Protein AF-A0A2K2BGC9-F1 (afdb_monomer_lite)

Radius of gyration: 28.24 Å; chains: 1; bounding box: 34×29×107 Å

Sequence (123 aa):
MPSFCFGSLGLVLLSLILAFCSLCVSPAATAASASTVFLQQQLIAFTGTERLISDAATNQVATNPINIIFDAKMLIGRRLPLQNDIQHWPFKVIESPRDKPLTVINYKGEEKQFTAEELNIFN

InterPro domains:
  IPR000308 14-3-3 protein [PIRSF000868] (3-240)
  IPR000308 14-3-3 protein [PR00305] (37-66)
  IPR000308 14-3-3 protein [PR00305] (86-110)
  IPR000308 14-3-3 protein [PR00305] (117-139)
  IPR000308 14-3-3 protein [PR00305] (152-178)
  IPR000308 14-3-3 protein [PR00305] (179-205)
  IPR000308 14-3-3 protein [PR00305] (206-235)
  IPR000308 14-3-3 protein [PTHR18860] (5-236)
  IPR023409 14-3-3 protein, conserved site [PS00796] (43-53)
  IPR023409 14-3-3 protein, conserved site [PS00797] (215-234)
  IPR023410 14-3-3 domain [PF00244] (12-233)
  IPR023410 14-3-3 domain [SM00101] (5-246)
  IPR036815 14-3-3 domain superfamily [G3DSA:1.20.190.20] (1-246)
  IPR036815 14-3-3 domain superfamily [SSF48445] (4-235)

pLDDT: mean 73.3, std 18.0, range [36.53, 92.5]

Secondary structure (DSSP, 8-state):
--------SSSTTTTTTGGGSS---------------S----EEEE-SS-EEETHHHHHHHTT-GGGEEE-HHHHTT--S--HHHHHH-SSEEEE-TTS-EEEEEEETTEEEEEEHHHHHH--

Organism: Populus trichocarpa (NCBI:txid3694)

Foldseek 3Di:
DDDDDDDDPPPPVVVVVVVVPPPDDDDDDDCPDDDPDPDPWWKWAADLPDIDIRPRCVVCCVPPQARMDTPLVVQPPDFDDPVPVQVVHSWDWDADPVRGIWTWHQHNNDIDTDGSVRSVPDD

Structure (mmCIF, N/CA/C/O backbone):
data_AF-A0A2K2BGC9-F1
#
_entry.id   AF-A0A2K2BGC9-F1
#
loop_
_atom_site.group_PDB
_atom_site.id
_atom_site.type_symbol
_atom_site.label_atom_id
_atom_site.label_alt_id
_atom_site.label_comp_id
_atom_site.label_asym_id
_atom_site.label_entity_id
_atom_site.label_seq_id
_atom_site.pdbx_PDB_ins_code
_atom_site.Cartn_x
_atom_site.Cartn_y
_atom_site.Cartn_z
_atom_site.occupancy
_atom_site.B_iso_or_equiv
_atom_site.auth_seq_id
_atom_site.auth_comp_id
_atom_site.auth_asym_id
_atom_site.auth_atom_id
_atom_site.pdbx_PDB_model_num
ATOM 1 N N . MET A 1 1 ? 19.584 -13.027 86.949 1.00 36.53 1 MET A N 1
ATOM 2 C CA . MET A 1 1 ? 19.012 -12.035 86.007 1.00 36.53 1 M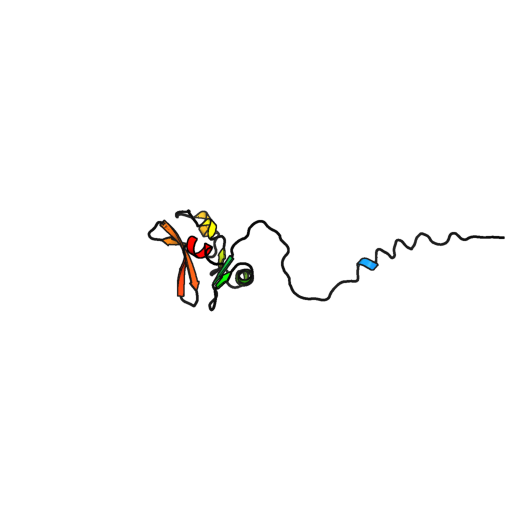ET A CA 1
ATOM 3 C C . MET A 1 1 ? 20.009 -11.843 84.872 1.00 36.53 1 MET A C 1
ATOM 5 O O . MET A 1 1 ? 21.183 -11.768 85.224 1.00 36.53 1 MET A O 1
ATOM 9 N N . PRO A 1 2 ? 19.626 -11.652 83.593 1.00 44.34 2 PRO A N 1
ATOM 10 C CA . PRO A 1 2 ? 18.507 -12.164 82.762 1.00 44.34 2 PRO A CA 1
ATOM 11 C C . PRO A 1 2 ? 19.042 -13.214 81.726 1.00 44.34 2 PRO A C 1
ATOM 13 O O . PRO A 1 2 ? 20.250 -13.341 81.589 1.00 44.34 2 PRO A O 1
ATOM 16 N N . SER A 1 3 ? 18.326 -14.121 81.044 1.00 44.69 3 SER A N 1
ATOM 17 C CA . SER A 1 3 ? 17.014 -14.171 80.364 1.00 44.69 3 SER A CA 1
ATOM 18 C C . SER A 1 3 ? 16.926 -13.344 79.076 1.00 44.69 3 SER A C 1
ATOM 20 O O . SER A 1 3 ? 16.469 -12.212 79.137 1.00 44.69 3 SER A O 1
ATOM 22 N N . PHE A 1 4 ? 17.267 -13.922 77.913 1.00 41.59 4 PHE A N 1
ATOM 23 C CA . PHE A 1 4 ? 16.789 -13.434 76.610 1.00 41.59 4 PHE A CA 1
ATOM 24 C C . PHE A 1 4 ? 16.455 -14.575 75.639 1.00 41.59 4 PHE A C 1
ATOM 26 O O . PHE A 1 4 ? 17.226 -15.509 75.433 1.00 41.59 4 PHE A O 1
ATOM 33 N N . CYS A 1 5 ? 15.244 -14.464 75.096 1.00 44.31 5 CYS A N 1
ATOM 34 C CA . CYS A 1 5 ? 14.551 -15.376 74.199 1.00 44.31 5 CYS A CA 1
ATOM 35 C C . CYS A 1 5 ? 15.105 -15.295 72.771 1.00 44.31 5 CYS A C 1
ATOM 37 O O . CYS A 1 5 ? 15.196 -14.201 72.221 1.00 44.31 5 CYS A O 1
ATOM 39 N N . PHE A 1 6 ? 15.351 -16.439 72.127 1.00 43.12 6 PHE A N 1
ATOM 40 C CA . PHE A 1 6 ? 15.459 -16.520 70.668 1.00 43.12 6 PHE A CA 1
ATOM 41 C C . PHE A 1 6 ? 14.112 -16.981 70.102 1.00 43.12 6 PHE A C 1
ATOM 43 O O . PHE A 1 6 ? 13.844 -18.170 69.946 1.00 43.12 6 PHE A O 1
ATOM 50 N N . GLY A 1 7 ? 13.230 -16.008 69.874 1.00 42.78 7 GLY A N 1
ATOM 51 C CA . GLY A 1 7 ? 11.978 -16.184 69.152 1.00 42.78 7 GLY A CA 1
ATOM 52 C C . GLY A 1 7 ? 12.169 -15.915 67.661 1.00 42.78 7 GLY A C 1
ATOM 53 O O . GLY A 1 7 ? 12.670 -14.866 67.274 1.00 42.78 7 GLY A O 1
ATOM 54 N N . SER A 1 8 ? 11.722 -16.869 66.846 1.00 52.84 8 SER A N 1
ATOM 55 C CA . SER A 1 8 ? 11.098 -16.641 65.538 1.00 52.84 8 SER A CA 1
ATOM 56 C C . SER A 1 8 ? 11.823 -15.723 64.543 1.00 52.84 8 SER A C 1
ATOM 58 O O . SER A 1 8 ? 11.299 -14.686 64.150 1.00 52.84 8 SER A O 1
ATOM 60 N N . LEU A 1 9 ? 12.964 -16.175 64.015 1.00 51.06 9 LEU A N 1
ATOM 61 C CA . LEU A 1 9 ? 13.584 -15.614 62.799 1.00 51.06 9 LEU A CA 1
ATOM 62 C C . LEU A 1 9 ? 13.28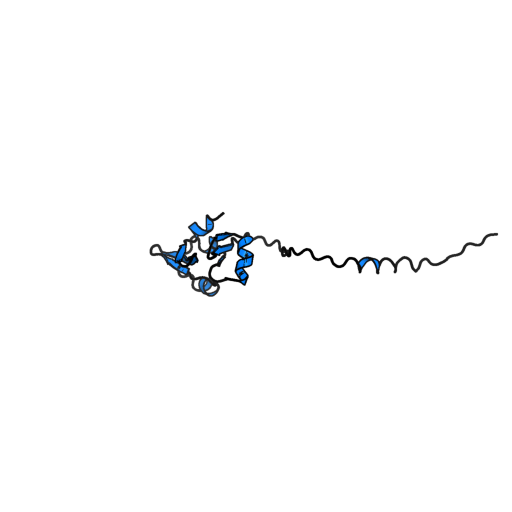8 -16.445 61.529 1.00 51.06 9 LEU A C 1
ATOM 64 O O . LEU A 1 9 ? 14.035 -16.397 60.561 1.00 51.06 9 LEU A O 1
ATOM 68 N N . GLY A 1 10 ? 12.196 -17.220 61.530 1.00 51.09 10 GLY A N 1
ATOM 69 C CA . GLY A 1 10 ? 11.811 -18.110 60.422 1.00 51.09 10 GLY A CA 1
ATOM 70 C C . GLY A 1 10 ? 10.571 -17.695 59.621 1.00 51.09 10 GLY A C 1
ATOM 71 O O . GLY A 1 10 ? 10.238 -18.374 58.657 1.00 51.09 10 GLY A O 1
ATOM 72 N N . LEU A 1 11 ? 9.869 -16.615 59.993 1.00 52.28 11 LEU A N 1
ATOM 73 C CA . LEU A 1 11 ? 8.570 -16.265 59.385 1.00 52.28 11 LEU A CA 1
ATOM 74 C C . LEU A 1 11 ? 8.542 -14.967 58.569 1.00 52.28 11 LEU A C 1
ATOM 76 O O . LEU A 1 11 ? 7.587 -14.750 57.832 1.00 52.28 11 LEU A O 1
ATOM 80 N N . VAL A 1 12 ? 9.580 -14.130 58.627 1.00 51.38 12 VAL A N 1
ATOM 81 C CA . VAL A 1 12 ? 9.580 -12.845 57.895 1.00 51.38 12 VAL A CA 1
ATOM 82 C C . VAL A 1 12 ? 9.879 -13.031 56.396 1.00 51.38 12 VAL A C 1
ATOM 84 O O . VAL A 1 12 ? 9.546 -12.173 55.582 1.00 51.38 12 VAL A O 1
ATOM 87 N N . LEU A 1 13 ? 10.445 -14.180 56.003 1.00 51.28 13 LEU A N 1
ATOM 88 C CA . LEU A 1 13 ? 10.778 -14.474 54.603 1.00 51.28 13 LEU A CA 1
ATOM 89 C C . LEU A 1 13 ? 9.575 -14.978 53.780 1.00 51.28 13 LEU A C 1
ATOM 91 O O . LEU A 1 13 ? 9.590 -14.876 52.557 1.00 51.28 13 LEU A O 1
ATOM 95 N N . LEU A 1 14 ? 8.515 -15.484 54.427 1.00 49.69 14 LEU A N 1
ATOM 96 C CA . LEU A 1 14 ? 7.345 -16.053 53.738 1.00 49.69 14 LEU A CA 1
ATOM 97 C C . LEU A 1 14 ? 6.261 -15.001 53.432 1.00 49.69 14 LEU A C 1
ATOM 99 O O . LEU A 1 14 ? 5.499 -15.148 52.479 1.00 49.69 14 LEU A O 1
ATOM 103 N N . SER A 1 15 ? 6.231 -13.894 54.179 1.00 50.53 15 SER A N 1
ATOM 104 C CA . SER A 1 15 ? 5.314 -12.765 53.956 1.00 50.53 15 SER A CA 1
ATOM 105 C C . SER A 1 15 ? 5.692 -11.870 52.767 1.00 50.53 15 SER A C 1
ATOM 107 O O . SER A 1 15 ? 4.846 -11.128 52.276 1.00 50.53 15 SER A O 1
ATOM 109 N N . LEU A 1 16 ? 6.926 -11.958 52.257 1.00 51.09 16 LEU A N 1
ATOM 110 C CA . LEU A 1 16 ? 7.360 -11.218 51.062 1.00 51.09 16 LEU A CA 1
ATOM 111 C C . LEU A 1 16 ? 6.912 -11.870 49.744 1.00 51.09 16 LEU A C 1
ATOM 113 O O . LEU A 1 16 ? 6.873 -11.199 48.716 1.00 51.09 16 LEU A O 1
ATOM 117 N N . ILE A 1 17 ? 6.520 -13.147 49.766 1.00 52.50 17 ILE A N 1
ATOM 118 C CA . ILE A 1 17 ? 6.114 -13.883 48.558 1.00 52.50 17 ILE A CA 1
ATOM 119 C C . ILE A 1 17 ? 4.633 -13.630 48.218 1.00 52.50 17 ILE A C 1
ATOM 121 O O . ILE A 1 17 ? 4.250 -13.649 47.052 1.00 52.50 17 ILE A O 1
ATOM 125 N N . LEU A 1 18 ? 3.797 -13.293 49.207 1.00 49.94 18 LEU A N 1
ATOM 126 C CA . LEU A 1 18 ? 2.367 -13.020 48.992 1.00 49.94 18 LEU A CA 1
ATOM 127 C C . LEU A 1 18 ? 2.047 -11.554 48.648 1.00 49.94 18 LEU A C 1
ATOM 129 O O . LEU A 1 18 ? 0.946 -11.268 48.183 1.00 49.94 18 LEU A O 1
ATOM 133 N N . ALA A 1 19 ? 3.002 -10.630 48.791 1.00 50.44 19 ALA A N 1
ATOM 134 C CA . ALA A 1 19 ? 2.810 -9.226 48.412 1.00 50.44 19 ALA A CA 1
ATOM 135 C C . ALA A 1 19 ? 2.909 -8.972 46.892 1.00 50.44 19 ALA A C 1
ATOM 137 O O . ALA A 1 19 ? 2.554 -7.892 46.428 1.00 50.44 19 ALA A O 1
ATOM 138 N N . PHE A 1 20 ? 3.343 -9.960 46.101 1.00 48.56 20 PHE A N 1
ATOM 139 C CA . PHE A 1 20 ? 3.457 -9.835 44.641 1.00 48.56 20 PHE A CA 1
ATOM 140 C C . PHE A 1 20 ? 2.200 -10.259 43.864 1.00 48.56 20 PHE A C 1
ATOM 142 O O . PHE A 1 20 ? 2.176 -10.136 42.642 1.00 48.56 20 PHE A O 1
ATOM 149 N N . CYS A 1 21 ? 1.145 -10.737 44.534 1.00 48.62 21 CYS A N 1
ATOM 150 C CA . CYS A 1 21 ? 0.015 -11.381 43.853 1.00 48.62 21 CYS A CA 1
ATOM 151 C C . CYS A 1 21 ? -1.279 -10.542 43.764 1.00 48.62 21 CYS A C 1
ATOM 153 O O . CYS A 1 21 ? -2.254 -11.017 43.194 1.00 48.62 21 CYS A O 1
ATOM 155 N N . SER A 1 22 ? -1.328 -9.301 44.278 1.00 51.41 22 SER A N 1
ATOM 156 C CA . SER A 1 22 ? -2.614 -8.580 44.421 1.00 51.41 22 SER A CA 1
ATOM 157 C C . SER A 1 22 ? -2.716 -7.179 43.802 1.00 51.41 22 SER A C 1
ATOM 159 O O . SER A 1 22 ? -3.677 -6.471 44.090 1.00 51.41 22 SER A O 1
ATOM 161 N N . LEU A 1 23 ? -1.813 -6.775 42.906 1.00 52.59 23 LEU A N 1
ATOM 162 C CA . LEU A 1 23 ? -2.023 -5.582 42.065 1.00 52.59 23 LEU A CA 1
ATOM 163 C C . LEU A 1 23 ? -2.264 -5.992 40.614 1.00 52.59 23 LEU A C 1
ATOM 165 O O . LEU A 1 23 ? -1.531 -5.658 39.690 1.00 52.59 23 LEU A O 1
ATOM 169 N N . CYS A 1 24 ? -3.336 -6.760 40.451 1.00 43.56 24 CYS A N 1
ATOM 170 C CA . CYS A 1 24 ? -4.021 -6.940 39.189 1.00 43.56 24 CYS A CA 1
ATOM 171 C C . CYS A 1 24 ? -5.116 -5.870 39.057 1.00 43.56 24 CYS A C 1
ATOM 173 O O . CYS A 1 24 ? -5.917 -5.678 39.966 1.00 43.56 24 CYS A O 1
ATOM 175 N N . VAL A 1 25 ? -5.191 -5.294 37.856 1.00 49.34 25 VAL A N 1
ATOM 176 C CA . VAL A 1 25 ? -6.434 -4.897 37.179 1.00 49.34 25 VAL A CA 1
ATOM 177 C C . VAL A 1 25 ? -7.048 -3.553 37.594 1.00 49.34 25 VAL A C 1
ATOM 179 O O . VAL A 1 25 ? -7.914 -3.434 38.455 1.00 49.34 25 VAL A O 1
ATOM 182 N N . SER A 1 26 ? -6.723 -2.533 36.801 1.00 40.03 26 SER A N 1
ATOM 183 C CA . SER A 1 26 ? -7.764 -1.707 36.184 1.00 40.03 26 SER A CA 1
ATOM 184 C C . SER A 1 26 ? -7.478 -1.573 34.681 1.00 40.03 26 SER A C 1
ATOM 186 O O . SER A 1 26 ? -6.317 -1.381 34.310 1.00 40.03 26 SER A O 1
ATOM 188 N N . PRO A 1 27 ? -8.492 -1.735 33.809 1.00 54.28 27 PRO A N 1
ATOM 189 C CA . PRO A 1 27 ? -8.317 -1.842 32.370 1.00 54.28 27 PRO A CA 1
ATOM 190 C C . PRO A 1 27 ? -8.462 -0.463 31.721 1.00 54.28 27 PRO A C 1
ATOM 192 O O . PRO A 1 27 ? -9.568 0.042 31.551 1.00 54.28 27 PRO A O 1
ATOM 195 N N . ALA A 1 28 ? -7.350 0.143 31.322 1.00 50.47 28 ALA A N 1
ATOM 196 C CA . ALA A 1 28 ? -7.366 1.197 30.315 1.00 50.47 28 ALA A CA 1
ATOM 197 C C . ALA A 1 28 ? -6.747 0.612 29.048 1.00 50.47 28 ALA A C 1
ATOM 199 O O . ALA A 1 28 ? -5.544 0.373 28.965 1.00 50.47 28 ALA A O 1
ATOM 200 N N . ALA A 1 29 ? -7.614 0.295 28.093 1.00 49.66 29 ALA A N 1
ATOM 201 C CA . ALA A 1 29 ? -7.245 -0.191 26.783 1.00 49.66 29 ALA A CA 1
ATOM 202 C C . ALA A 1 29 ? -6.318 0.812 26.086 1.00 49.66 29 ALA A C 1
ATOM 204 O O . ALA A 1 29 ? -6.746 1.875 25.651 1.00 49.66 29 ALA A O 1
ATOM 205 N N . THR A 1 30 ? -5.049 0.455 25.936 1.00 49.66 30 THR A N 1
ATOM 206 C CA . THR A 1 30 ? -4.258 0.808 24.755 1.00 49.66 30 THR A CA 1
ATOM 207 C C . THR A 1 30 ? -3.266 -0.327 24.552 1.00 49.66 30 THR A C 1
ATOM 209 O O . THR A 1 30 ? -2.164 -0.333 25.093 1.00 49.66 30 THR A O 1
ATOM 212 N N . ALA A 1 31 ? -3.701 -1.349 23.815 1.00 45.47 31 ALA A N 1
ATOM 213 C CA . ALA A 1 31 ? -2.827 -2.393 23.307 1.00 45.47 31 ALA A CA 1
ATOM 214 C C . ALA A 1 31 ? -1.947 -1.799 22.194 1.00 45.47 31 ALA A C 1
ATOM 216 O O . ALA A 1 31 ? -2.182 -2.025 21.014 1.00 45.47 31 ALA A O 1
ATOM 217 N N . ALA A 1 32 ? -0.942 -1.008 22.569 1.00 47.06 32 ALA A N 1
ATOM 218 C CA . ALA A 1 32 ? 0.187 -0.728 21.696 1.00 47.06 32 ALA A CA 1
ATOM 219 C C . ALA A 1 32 ? 1.128 -1.934 21.801 1.00 47.06 32 ALA A C 1
ATOM 221 O O . ALA A 1 32 ? 1.894 -2.074 22.754 1.00 47.06 32 ALA A O 1
ATOM 222 N N . SER A 1 33 ? 0.959 -2.870 20.865 1.00 39.75 33 SER A N 1
ATOM 223 C CA . SER A 1 33 ? 1.715 -4.117 20.773 1.00 39.75 33 SER A CA 1
ATOM 224 C C . SER A 1 33 ? 3.220 -3.844 20.775 1.00 39.75 33 SER A C 1
ATOM 226 O O . SER A 1 33 ? 3.769 -3.243 19.853 1.00 39.75 33 SER A O 1
ATOM 228 N N . ALA A 1 34 ? 3.884 -4.321 21.824 1.00 50.84 34 ALA A N 1
ATOM 229 C CA . ALA A 1 34 ? 5.325 -4.345 21.967 1.00 50.84 34 ALA A CA 1
ATOM 230 C C . ALA A 1 34 ? 5.955 -5.198 20.858 1.00 50.84 34 ALA A C 1
ATOM 232 O O . ALA A 1 34 ? 5.816 -6.418 20.866 1.00 50.84 34 ALA A O 1
ATOM 233 N N . SER A 1 35 ? 6.659 -4.561 19.923 1.00 46.34 35 SER A N 1
ATOM 234 C CA . SER A 1 35 ? 7.768 -5.142 19.155 1.00 46.34 35 SER A CA 1
ATOM 235 C C . SER A 1 35 ? 8.482 -4.036 18.383 1.00 46.34 35 SER A C 1
ATOM 237 O O . SER A 1 35 ? 8.120 -3.689 17.263 1.00 46.34 35 SER A O 1
ATOM 239 N N . THR A 1 36 ? 9.539 -3.498 18.984 1.00 51.44 36 THR A N 1
ATOM 240 C CA . THR A 1 36 ? 10.656 -2.904 18.251 1.00 51.44 36 THR A CA 1
ATOM 241 C C . THR A 1 36 ? 11.180 -3.946 17.260 1.00 51.44 36 THR A C 1
ATOM 243 O O . THR A 1 36 ? 11.962 -4.816 17.633 1.00 51.44 36 THR A O 1
ATOM 246 N N . VAL A 1 37 ? 10.757 -3.875 15.998 1.00 45.59 37 VAL A N 1
ATOM 247 C CA . VAL A 1 37 ? 11.469 -4.505 14.883 1.00 45.59 37 VAL A CA 1
ATOM 248 C C . VAL A 1 37 ? 11.876 -3.403 13.921 1.00 45.59 37 VAL A C 1
ATOM 250 O O . VAL A 1 37 ? 11.089 -2.546 13.535 1.00 45.59 37 VAL A O 1
ATOM 253 N N . PHE A 1 38 ? 13.156 -3.424 13.584 1.00 48.62 38 PHE A N 1
ATOM 254 C CA . PHE A 1 38 ? 13.910 -2.493 12.758 1.00 48.62 38 PHE A CA 1
ATOM 255 C C . PHE A 1 38 ? 13.472 -2.515 11.279 1.00 48.62 38 PHE A C 1
ATOM 257 O O . PHE A 1 38 ? 14.278 -2.725 10.383 1.00 48.62 38 PHE A O 1
ATOM 264 N N . LEU A 1 39 ? 12.187 -2.306 11.001 1.00 53.16 39 LEU A N 1
ATOM 265 C CA . LEU A 1 39 ? 11.661 -1.993 9.679 1.00 53.16 39 LEU A CA 1
ATOM 266 C C . LEU A 1 39 ? 10.519 -0.998 9.872 1.00 53.16 39 LEU A C 1
ATOM 268 O O . LEU A 1 39 ? 9.431 -1.370 10.297 1.00 53.16 39 LEU A O 1
ATOM 272 N N . GLN A 1 40 ? 10.748 0.269 9.524 1.00 58.31 40 GLN A N 1
ATOM 273 C CA . GLN A 1 40 ? 9.646 1.177 9.208 1.00 58.31 40 GLN A CA 1
ATOM 274 C C . GLN A 1 40 ? 8.969 0.602 7.951 1.00 58.31 40 GLN A C 1
ATOM 276 O O . GLN A 1 40 ? 9.399 0.842 6.817 1.00 58.31 40 GLN A O 1
ATOM 281 N N . GLN A 1 41 ? 8.011 -0.300 8.153 1.00 70.44 41 GLN A N 1
ATOM 282 C CA . GLN A 1 41 ? 7.152 -0.801 7.094 1.00 70.44 41 GLN A CA 1
ATOM 283 C C . GLN A 1 41 ? 6.095 0.272 6.856 1.00 70.44 41 GLN A C 1
ATOM 285 O O . GLN A 1 41 ? 5.208 0.477 7.679 1.00 70.44 41 GLN A O 1
ATOM 290 N N . GLN A 1 42 ? 6.239 1.002 5.750 1.00 82.81 42 GLN A N 1
ATOM 291 C CA . GLN A 1 42 ? 5.239 1.971 5.328 1.00 82.81 42 GLN A CA 1
ATOM 292 C C . GLN A 1 42 ? 4.002 1.193 4.879 1.00 82.81 42 GLN A C 1
ATOM 294 O O . GLN A 1 42 ? 4.030 0.487 3.867 1.00 82.81 42 GLN A O 1
ATOM 299 N N . LEU A 1 43 ? 2.948 1.296 5.678 1.00 87.50 43 LEU A N 1
ATOM 300 C CA . LEU A 1 43 ? 1.648 0.712 5.398 1.00 87.50 43 LEU A CA 1
ATOM 301 C C . LEU A 1 43 ? 0.728 1.817 4.894 1.00 87.50 43 LEU A C 1
ATOM 303 O O . LEU A 1 43 ? 0.631 2.866 5.521 1.00 87.50 43 LEU A O 1
ATOM 307 N N . ILE A 1 44 ? 0.054 1.606 3.772 1.00 90.06 44 ILE A N 1
ATOM 308 C CA . ILE A 1 44 ? -0.855 2.602 3.203 1.00 90.06 44 ILE A CA 1
ATOM 309 C C . ILE A 1 44 ? -2.196 1.924 2.992 1.00 90.06 44 ILE A C 1
ATOM 311 O O . ILE A 1 44 ? -2.305 1.007 2.181 1.00 90.06 44 ILE A O 1
ATOM 315 N N . ALA A 1 45 ? -3.213 2.366 3.723 1.00 90.81 45 ALA A N 1
ATOM 316 C CA . ALA A 1 45 ? -4.570 1.860 3.592 1.00 90.81 45 ALA A CA 1
ATOM 317 C C . ALA A 1 45 ? -5.454 2.892 2.899 1.00 90.81 45 ALA A C 1
ATOM 319 O O . ALA A 1 45 ? -5.462 4.073 3.253 1.00 90.81 45 ALA A O 1
ATOM 320 N N . PHE A 1 46 ? -6.242 2.434 1.936 1.00 91.12 46 PHE A N 1
ATOM 321 C CA . PHE A 1 46 ? -7.215 3.258 1.240 1.00 91.12 46 PHE A CA 1
ATOM 322 C C . PHE A 1 46 ? -8.617 2.880 1.703 1.00 91.12 46 PHE A C 1
ATOM 324 O O . PHE A 1 46 ? -9.054 1.736 1.577 1.00 91.12 46 PHE A O 1
ATOM 331 N N . THR A 1 47 ? -9.317 3.855 2.274 1.00 89.38 47 THR A N 1
ATOM 332 C CA . THR A 1 47 ? -10.707 3.705 2.715 1.00 89.38 47 THR A CA 1
ATOM 333 C C . THR A 1 47 ? -11.648 4.417 1.740 1.00 89.38 47 THR A C 1
ATOM 335 O O . THR A 1 47 ? -11.211 5.098 0.815 1.00 89.38 47 THR A O 1
ATOM 338 N N . GLY A 1 48 ? -12.963 4.286 1.916 1.00 87.56 48 GLY A N 1
ATOM 339 C CA . GLY A 1 48 ? -13.935 4.982 1.061 1.00 87.56 48 GLY A CA 1
ATOM 340 C C . GLY A 1 48 ? -13.929 6.511 1.207 1.00 87.56 48 GLY A C 1
ATOM 341 O O . GLY A 1 48 ? -14.487 7.208 0.365 1.00 87.56 48 GLY A O 1
ATOM 342 N N . THR A 1 49 ? -13.308 7.047 2.256 1.00 87.31 49 THR A N 1
ATOM 343 C CA . THR A 1 49 ? -13.347 8.476 2.603 1.00 87.31 49 THR A CA 1
ATOM 344 C C . THR A 1 49 ? -11.968 9.119 2.549 1.00 87.31 49 THR A C 1
ATOM 346 O O . THR A 1 49 ? -11.827 10.230 2.027 1.00 87.31 49 THR A O 1
ATOM 349 N N . GLU A 1 50 ? -10.953 8.410 3.033 1.00 90.12 50 GLU A N 1
ATOM 350 C CA . GLU A 1 50 ? -9.603 8.930 3.219 1.00 90.12 50 GLU A CA 1
ATOM 351 C C . GLU A 1 50 ? -8.513 7.868 3.022 1.00 90.12 50 GLU A C 1
ATOM 353 O O . GLU A 1 50 ? -8.769 6.663 2.937 1.00 90.12 50 GLU A O 1
ATOM 358 N N . ARG A 1 51 ? -7.267 8.331 2.962 1.00 91.00 51 ARG A N 1
ATOM 359 C CA . ARG A 1 51 ? -6.075 7.485 2.927 1.00 91.00 51 ARG A CA 1
ATOM 360 C C . ARG A 1 51 ? -5.397 7.542 4.291 1.00 91.00 51 ARG A C 1
ATOM 362 O O . ARG A 1 51 ? -5.099 8.630 4.772 1.00 91.00 51 ARG A O 1
ATOM 369 N N . LEU A 1 52 ? -5.107 6.378 4.855 1.00 90.56 52 LEU A N 1
ATOM 370 C CA . LEU A 1 52 ? -4.439 6.207 6.142 1.00 90.56 52 LEU A CA 1
ATOM 371 C C . LEU A 1 52 ? -3.013 5.691 5.918 1.00 90.56 52 LEU A C 1
ATOM 373 O O . LEU A 1 52 ? -2.773 4.913 4.993 1.00 90.56 52 LEU A O 1
ATOM 377 N N . ILE A 1 53 ? -2.073 6.118 6.762 1.00 89.31 53 ILE A N 1
ATOM 378 C CA . ILE A 1 53 ? -0.645 5.798 6.638 1.00 89.31 53 ILE A CA 1
ATOM 379 C C . ILE A 1 53 ? -0.128 5.244 7.970 1.00 89.31 53 ILE A C 1
ATOM 381 O O . ILE A 1 53 ? -0.504 5.716 9.044 1.00 89.31 53 ILE A O 1
ATOM 385 N N . SER A 1 54 ? 0.738 4.238 7.881 1.00 85.75 54 SER A N 1
ATOM 386 C CA . SER A 1 54 ? 1.450 3.583 8.976 1.00 85.75 54 SER A CA 1
ATOM 387 C C . SER A 1 54 ? 0.512 3.162 10.111 1.00 85.75 54 SER A C 1
ATOM 389 O O . SER A 1 54 ? -0.320 2.280 9.909 1.00 85.75 54 SER A O 1
ATOM 391 N N . ASP A 1 55 ? 0.607 3.784 11.288 1.00 86.25 55 ASP A N 1
ATOM 392 C CA . ASP A 1 55 ? -0.134 3.366 12.483 1.00 86.25 55 ASP A CA 1
ATOM 393 C C . ASP A 1 55 ? -1.659 3.397 12.277 1.00 86.25 55 ASP A C 1
ATOM 395 O O . ASP A 1 55 ? -2.370 2.449 12.613 1.00 86.25 55 ASP A O 1
ATOM 399 N N . ALA A 1 56 ? -2.163 4.427 11.589 1.00 85.38 56 ALA A N 1
ATOM 400 C CA . ALA A 1 56 ? -3.586 4.544 11.280 1.00 85.38 56 ALA A CA 1
ATOM 401 C C . ALA A 1 56 ? -4.074 3.454 10.306 1.00 85.38 56 ALA A C 1
ATOM 403 O O . ALA A 1 56 ? -5.238 3.048 10.347 1.00 85.38 56 ALA A O 1
ATOM 404 N N . ALA A 1 57 ? -3.188 2.959 9.437 1.00 87.56 57 ALA A N 1
ATOM 405 C CA . ALA A 1 57 ? -3.499 1.914 8.468 1.00 87.56 57 ALA A CA 1
ATOM 406 C C . ALA A 1 57 ? -3.558 0.512 9.102 1.00 87.56 57 ALA A C 1
ATOM 408 O O . ALA A 1 57 ? -4.250 -0.358 8.573 1.00 87.56 57 ALA A O 1
ATOM 409 N N . THR A 1 58 ? -2.910 0.289 10.251 1.00 85.00 58 THR A N 1
ATOM 410 C CA . THR A 1 58 ? -2.866 -1.017 10.937 1.00 85.00 58 THR A CA 1
ATOM 411 C C . THR A 1 58 ? -4.263 -1.553 11.255 1.00 85.00 58 THR A C 1
ATOM 413 O O . THR A 1 58 ? -4.547 -2.730 11.037 1.00 85.00 58 THR A O 1
ATOM 416 N N . ASN A 1 59 ? -5.179 -0.678 11.679 1.00 85.31 59 ASN A N 1
ATOM 417 C CA . ASN A 1 59 ? -6.567 -1.047 11.983 1.00 85.31 59 ASN A CA 1
ATOM 418 C C . ASN A 1 59 ? -7.327 -1.575 10.756 1.00 85.31 59 ASN A C 1
ATOM 420 O O . ASN A 1 59 ? -8.260 -2.371 10.877 1.00 85.31 59 ASN A O 1
ATOM 424 N N . GLN A 1 60 ? -6.919 -1.150 9.560 1.00 87.12 60 GLN A N 1
ATOM 425 C CA . GLN A 1 60 ? -7.538 -1.595 8.321 1.00 87.12 60 GLN A CA 1
ATOM 426 C C . GLN A 1 60 ? -7.029 -2.970 7.887 1.00 87.12 60 GLN A C 1
ATOM 428 O O . GLN A 1 60 ? -7.750 -3.648 7.165 1.00 87.12 60 GLN A O 1
ATOM 433 N N . VAL A 1 61 ? -5.855 -3.430 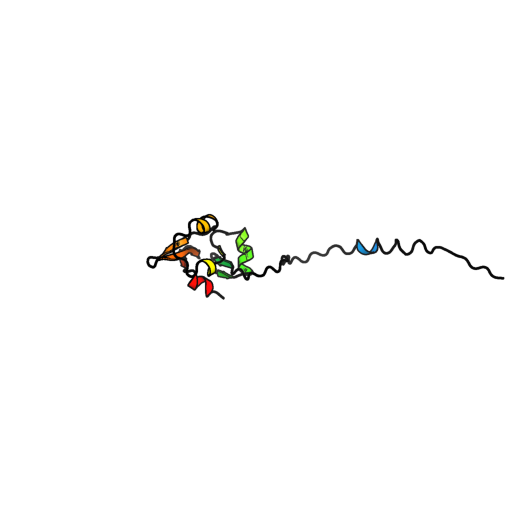8.340 1.00 83.12 61 VAL A N 1
ATOM 434 C CA . VAL A 1 61 ? -5.277 -4.730 7.927 1.00 83.12 61 VAL A CA 1
ATOM 435 C C . VAL A 1 61 ? -6.226 -5.885 8.224 1.00 83.12 61 VAL A C 1
ATOM 437 O O . VAL A 1 61 ? -6.390 -6.778 7.397 1.00 83.12 61 VAL A O 1
ATOM 440 N N . ALA A 1 62 ? -6.910 -5.830 9.368 1.00 80.38 62 ALA A N 1
ATOM 441 C CA . ALA A 1 62 ? -7.900 -6.831 9.750 1.00 80.38 62 ALA A CA 1
ATOM 442 C C . ALA A 1 62 ? -9.242 -6.683 9.005 1.00 80.38 62 ALA A C 1
ATOM 444 O O . ALA A 1 62 ? -9.968 -7.662 8.856 1.00 80.38 62 ALA A O 1
ATOM 445 N N . THR A 1 63 ? -9.580 -5.475 8.548 1.00 85.12 63 THR A N 1
ATOM 446 C CA . THR A 1 63 ? -10.921 -5.146 8.031 1.00 85.12 63 THR A CA 1
ATOM 447 C C . THR A 1 63 ? -10.988 -5.158 6.500 1.00 85.12 63 THR A C 1
ATOM 449 O O . THR A 1 63 ? -11.987 -5.577 5.923 1.00 85.12 63 THR A O 1
ATOM 452 N N . ASN A 1 64 ? -9.936 -4.697 5.823 1.00 82.62 64 ASN A N 1
ATOM 453 C CA . ASN A 1 64 ? -9.888 -4.496 4.377 1.00 82.62 64 ASN A CA 1
ATOM 454 C C . ASN A 1 64 ? -8.472 -4.762 3.824 1.00 82.62 64 ASN A C 1
ATOM 456 O O . ASN A 1 64 ? -7.794 -3.830 3.390 1.00 82.62 64 ASN A O 1
ATOM 460 N N . PRO A 1 65 ? -8.013 -6.025 3.804 1.00 82.00 65 PRO A N 1
ATOM 461 C CA . PRO A 1 65 ? -6.652 -6.367 3.383 1.00 82.00 65 PRO A CA 1
ATOM 462 C C . PRO A 1 65 ? -6.374 -6.103 1.893 1.00 82.00 65 PRO A C 1
ATOM 464 O O . PRO A 1 65 ? -5.217 -6.012 1.498 1.00 82.00 65 PRO A O 1
ATOM 467 N N . ILE A 1 66 ? -7.414 -5.970 1.061 1.00 85.94 66 ILE A N 1
ATOM 468 C CA . ILE A 1 66 ? -7.290 -5.819 -0.400 1.00 85.94 66 ILE A CA 1
ATOM 469 C C . ILE A 1 66 ? -6.852 -4.399 -0.788 1.00 85.94 66 ILE A C 1
ATOM 471 O O . ILE A 1 66 ? -6.099 -4.220 -1.741 1.00 85.94 66 ILE A O 1
ATOM 475 N N . ASN A 1 67 ? -7.302 -3.378 -0.050 1.00 89.00 67 ASN A N 1
ATOM 476 C CA . ASN A 1 67 ? -6.991 -1.971 -0.342 1.00 89.00 67 ASN A CA 1
ATOM 477 C C . ASN A 1 67 ? -5.836 -1.442 0.516 1.00 89.00 67 ASN A C 1
ATOM 479 O O . ASN A 1 67 ? -5.782 -0.255 0.854 1.00 89.00 67 ASN A O 1
ATOM 483 N N . ILE A 1 68 ? -4.929 -2.338 0.900 1.00 88.81 68 ILE A N 1
ATOM 484 C CA . ILE A 1 68 ? -3.772 -2.021 1.724 1.00 88.81 68 ILE A CA 1
ATOM 485 C C . ILE A 1 68 ? -2.520 -2.382 0.962 1.00 88.81 68 ILE A C 1
ATOM 487 O O . ILE A 1 68 ? -2.345 -3.510 0.508 1.00 88.81 68 ILE A O 1
ATOM 491 N N . ILE A 1 69 ? -1.635 -1.402 0.858 1.00 89.31 69 ILE A N 1
ATOM 492 C CA . ILE A 1 69 ? -0.346 -1.557 0.219 1.00 89.31 69 ILE A CA 1
ATOM 493 C C . ILE A 1 69 ? 0.715 -1.576 1.306 1.00 89.31 69 ILE A C 1
ATOM 495 O O . ILE A 1 69 ? 0.809 -0.660 2.125 1.00 89.31 69 ILE A O 1
ATOM 499 N N . PHE A 1 70 ? 1.521 -2.628 1.293 1.00 86.75 70 PHE A N 1
ATOM 500 C CA . PHE A 1 70 ? 2.721 -2.744 2.102 1.00 86.75 70 PHE A CA 1
ATOM 501 C C . PHE A 1 70 ? 3.935 -2.883 1.195 1.00 86.75 70 PHE A C 1
ATOM 503 O O . PHE A 1 70 ? 3.838 -3.332 0.055 1.00 86.75 70 PHE A O 1
ATOM 510 N N . ASP A 1 71 ? 5.079 -2.470 1.730 1.00 80.75 71 ASP A N 1
ATOM 511 C CA . ASP A 1 71 ? 6.388 -2.629 1.099 1.00 80.75 71 ASP A CA 1
ATOM 512 C C . ASP A 1 71 ? 6.482 -2.074 -0.337 1.00 80.75 71 ASP A C 1
ATOM 514 O O . ASP A 1 71 ? 7.174 -2.612 -1.199 1.00 80.75 71 ASP A O 1
ATOM 518 N N . ALA A 1 72 ? 5.818 -0.939 -0.598 1.00 83.62 72 ALA A N 1
ATOM 519 C CA . ALA A 1 72 ? 5.851 -0.276 -1.905 1.00 83.62 72 ALA A CA 1
ATOM 520 C C . ALA A 1 72 ? 7.287 0.035 -2.373 1.00 83.62 72 ALA A C 1
ATOM 522 O O . ALA A 1 72 ? 7.585 -0.027 -3.562 1.00 83.62 72 ALA A O 1
ATOM 523 N N . LYS A 1 73 ? 8.211 0.288 -1.440 1.00 81.00 73 LYS A N 1
ATOM 524 C CA . LYS A 1 73 ? 9.637 0.493 -1.731 1.00 81.00 73 LYS A CA 1
ATOM 525 C C . LYS A 1 73 ? 10.308 -0.705 -2.417 1.00 81.00 73 LYS A C 1
ATOM 527 O O . LYS A 1 73 ? 11.222 -0.499 -3.208 1.00 81.00 73 LYS A O 1
ATOM 532 N N . MET A 1 74 ? 9.852 -1.937 -2.167 1.00 82.50 74 MET A N 1
ATOM 533 C CA . MET A 1 74 ? 10.399 -3.149 -2.794 1.00 82.50 74 MET A CA 1
ATOM 534 C C . MET A 1 74 ? 10.090 -3.212 -4.294 1.00 82.50 74 MET A C 1
ATOM 536 O O . MET A 1 74 ? 10.848 -3.813 -5.056 1.00 82.50 74 MET A O 1
ATOM 540 N N . LEU A 1 75 ? 9.006 -2.565 -4.727 1.00 81.75 75 LEU A N 1
ATOM 541 C CA . LEU A 1 75 ? 8.612 -2.459 -6.131 1.00 81.75 75 LEU A CA 1
ATOM 542 C C . LEU A 1 75 ? 9.436 -1.424 -6.911 1.00 81.75 75 LEU A C 1
ATOM 544 O O . LEU A 1 75 ? 9.464 -1.467 -8.143 1.00 81.75 75 LEU A O 1
ATOM 548 N N . ILE A 1 76 ? 10.118 -0.500 -6.226 1.00 83.00 76 ILE A N 1
ATOM 549 C CA . ILE A 1 76 ? 10.899 0.558 -6.873 1.00 83.00 76 ILE A CA 1
ATOM 550 C C . ILE A 1 76 ? 12.118 -0.060 -7.567 1.00 83.00 76 ILE A C 1
ATOM 552 O O . ILE A 1 76 ? 12.894 -0.805 -6.974 1.00 83.00 76 ILE A O 1
ATOM 556 N N . GLY A 1 77 ? 12.290 0.259 -8.851 1.00 79.12 77 GLY A N 1
ATOM 557 C CA . GLY A 1 77 ? 13.428 -0.205 -9.650 1.00 79.12 77 GLY A CA 1
ATOM 558 C C . GLY A 1 77 ? 13.336 -1.657 -10.131 1.00 79.12 77 GLY A C 1
ATOM 559 O O . GLY A 1 77 ? 14.242 -2.110 -10.829 1.00 79.12 77 GLY A O 1
ATOM 560 N N . ARG A 1 78 ? 12.251 -2.380 -9.820 1.00 80.38 78 ARG A N 1
ATOM 561 C CA . ARG A 1 78 ? 11.992 -3.714 -10.376 1.00 80.38 78 ARG A CA 1
ATOM 562 C C . ARG A 1 78 ? 11.158 -3.621 -11.652 1.00 80.38 78 ARG A C 1
ATOM 564 O O . ARG A 1 78 ? 10.273 -2.777 -11.765 1.00 80.38 78 ARG A O 1
ATOM 571 N N . ARG A 1 79 ? 11.438 -4.512 -12.604 1.00 79.12 79 ARG A N 1
ATOM 572 C CA . ARG A 1 79 ? 10.627 -4.727 -13.811 1.00 79.12 79 ARG A CA 1
ATOM 573 C C . ARG A 1 79 ? 9.864 -6.035 -13.652 1.00 79.12 79 ARG A C 1
ATOM 575 O O . ARG A 1 79 ? 10.371 -6.965 -13.026 1.00 79.12 79 ARG A O 1
ATOM 582 N N . LEU A 1 80 ? 8.651 -6.096 -14.189 1.00 76.88 80 LEU A N 1
ATOM 583 C CA . LEU A 1 80 ? 7.897 -7.345 -14.253 1.00 76.88 80 LEU A CA 1
ATOM 584 C C . LEU A 1 80 ? 8.615 -8.320 -15.211 1.00 76.88 80 LEU A C 1
ATOM 586 O O . LEU A 1 80 ? 9.238 -7.865 -16.173 1.00 76.88 80 LEU A O 1
ATOM 590 N N . PRO A 1 81 ? 8.595 -9.639 -14.935 1.00 70.12 81 PRO A N 1
ATOM 591 C CA . PRO A 1 81 ? 7.643 -10.332 -14.063 1.00 70.12 81 PRO A CA 1
ATOM 592 C C . PRO A 1 81 ? 8.089 -10.542 -12.600 1.00 70.12 81 PRO A C 1
ATOM 594 O O . PRO A 1 81 ? 9.198 -10.980 -12.313 1.00 70.12 81 PRO A O 1
ATOM 597 N N . LEU A 1 82 ? 7.159 -10.318 -11.665 1.00 74.50 82 LEU A N 1
ATOM 598 C CA . LEU A 1 82 ? 7.314 -10.519 -10.213 1.00 74.50 82 LEU A CA 1
ATOM 599 C C . LEU A 1 82 ? 6.526 -11.759 -9.740 1.00 74.50 82 LEU A C 1
ATOM 601 O O . LEU A 1 82 ? 5.813 -11.704 -8.743 1.00 74.50 82 LEU A O 1
ATOM 605 N N . GLN A 1 83 ? 6.593 -12.876 -10.479 1.00 74.56 83 GLN A N 1
ATOM 606 C CA . GLN A 1 83 ? 5.693 -14.026 -10.268 1.00 74.56 83 GLN A CA 1
ATOM 607 C C . GLN A 1 83 ? 5.687 -14.579 -8.833 1.00 74.56 83 GLN A C 1
ATOM 609 O O . GLN A 1 83 ? 4.626 -14.982 -8.363 1.00 74.56 83 GLN A O 1
ATOM 614 N N . ASN A 1 84 ? 6.836 -14.603 -8.147 1.00 80.19 84 ASN A N 1
ATOM 615 C CA . ASN A 1 84 ? 6.905 -15.064 -6.757 1.00 80.19 84 ASN A CA 1
ATOM 616 C C . ASN A 1 84 ? 6.309 -14.045 -5.783 1.00 80.19 84 ASN A C 1
ATOM 618 O O . ASN A 1 84 ? 5.578 -14.436 -4.884 1.00 80.19 84 ASN A O 1
ATOM 622 N N . ASP A 1 85 ? 6.578 -12.753 -5.959 1.00 79.19 85 ASP A N 1
ATOM 623 C CA . ASP A 1 85 ? 6.130 -11.724 -5.013 1.00 79.19 85 ASP A CA 1
ATOM 624 C C . ASP A 1 85 ? 4.613 -11.490 -5.124 1.00 79.19 85 ASP A C 1
ATOM 626 O O . ASP A 1 85 ? 3.920 -11.410 -4.111 1.00 79.19 85 ASP A O 1
ATOM 630 N N . ILE A 1 86 ? 4.072 -11.496 -6.351 1.00 81.25 86 ILE A N 1
ATOM 631 C CA . ILE A 1 86 ? 2.640 -11.274 -6.621 1.00 81.25 86 ILE A CA 1
ATOM 632 C C . ILE A 1 86 ? 1.758 -12.328 -5.936 1.00 81.25 86 ILE A C 1
ATOM 634 O O . ILE A 1 86 ? 0.661 -12.003 -5.496 1.00 81.25 86 ILE A O 1
ATOM 638 N N . GLN A 1 87 ? 2.224 -13.576 -5.805 1.00 81.81 87 GLN A N 1
ATOM 639 C CA . GLN A 1 87 ? 1.453 -14.644 -5.148 1.00 81.81 87 GLN A CA 1
ATOM 640 C C . GLN A 1 87 ? 1.257 -14.418 -3.645 1.00 81.81 87 GLN A C 1
ATOM 642 O O . GLN A 1 87 ? 0.303 -14.938 -3.071 1.00 81.81 87 GLN A O 1
ATOM 647 N N . HIS A 1 88 ? 2.150 -13.662 -3.005 1.00 81.00 88 HIS A N 1
ATOM 648 C CA . HIS A 1 88 ? 2.097 -13.407 -1.566 1.00 81.00 88 HIS A CA 1
ATOM 649 C C . HIS A 1 88 ? 1.342 -12.119 -1.227 1.00 81.00 88 HIS A C 1
ATOM 651 O O . HIS A 1 88 ? 1.042 -11.870 -0.058 1.00 81.00 88 HIS A O 1
ATOM 657 N N . TRP A 1 89 ? 1.044 -11.284 -2.223 1.00 84.12 89 TRP A N 1
ATOM 658 C CA . TRP A 1 89 ? 0.387 -10.005 -2.004 1.00 84.12 89 TRP A CA 1
ATOM 659 C C . TRP A 1 89 ? -1.137 -10.109 -2.134 1.00 84.12 89 TRP A C 1
ATOM 661 O O . TRP A 1 89 ? -1.643 -10.721 -3.071 1.00 84.12 89 TRP A O 1
ATOM 671 N N . PRO A 1 90 ? -1.896 -9.476 -1.220 1.00 84.25 90 PRO A N 1
ATOM 672 C CA . PRO A 1 90 ? -3.357 -9.452 -1.261 1.00 84.25 90 PRO A CA 1
ATOM 673 C C . PRO A 1 90 ? -3.912 -8.443 -2.282 1.00 84.25 90 PRO A C 1
ATOM 675 O O . PRO A 1 90 ? -5.122 -8.392 -2.494 1.00 84.25 90 PRO A O 1
ATOM 678 N N . PHE A 1 91 ? -3.048 -7.627 -2.896 1.00 86.19 91 PHE A N 1
ATOM 679 C CA . PHE A 1 91 ? -3.406 -6.585 -3.855 1.00 86.19 91 PHE A CA 1
ATOM 680 C C . PHE A 1 91 ? -2.928 -6.930 -5.268 1.00 86.19 91 PHE A C 1
ATOM 682 O O . PHE A 1 91 ? -1.959 -7.660 -5.476 1.00 86.19 91 PHE A O 1
ATOM 689 N N . LYS A 1 92 ? -3.606 -6.360 -6.265 1.00 87.88 92 LYS A N 1
ATOM 690 C CA . LYS A 1 92 ? -3.294 -6.596 -7.674 1.00 87.88 92 LYS A CA 1
ATOM 691 C C . LYS A 1 92 ? -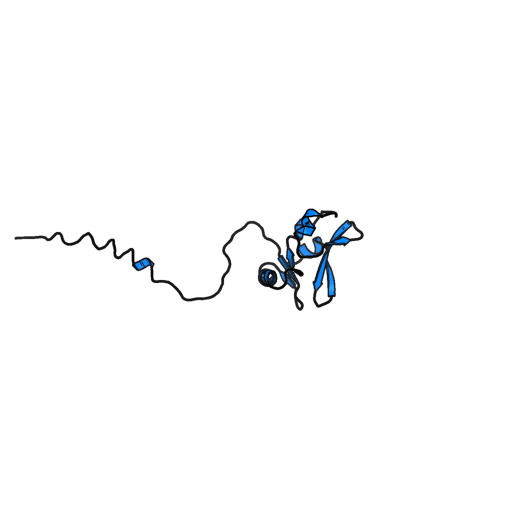2.173 -5.670 -8.143 1.00 87.88 92 LYS A C 1
ATOM 693 O O . LYS A 1 92 ? -2.249 -4.453 -7.975 1.00 87.88 92 LYS A O 1
ATOM 698 N N . VAL A 1 93 ? -1.170 -6.249 -8.799 1.00 88.38 93 VAL A N 1
ATOM 699 C CA . VAL A 1 93 ? -0.108 -5.518 -9.502 1.00 88.38 93 VAL A CA 1
ATOM 700 C C . VAL A 1 93 ? -0.230 -5.794 -10.996 1.00 88.38 93 VAL A C 1
ATOM 702 O O . VAL A 1 93 ? -0.356 -6.947 -11.405 1.00 88.38 93 VAL A O 1
ATOM 705 N N . ILE A 1 94 ? -0.216 -4.740 -11.805 1.00 88.88 94 ILE A N 1
ATOM 706 C CA . ILE A 1 94 ? -0.249 -4.801 -13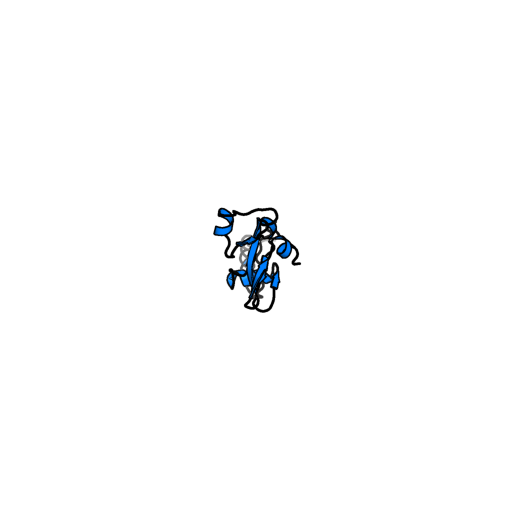.269 1.00 88.88 94 ILE A CA 1
ATOM 707 C C . ILE A 1 94 ? 1.006 -4.154 -13.856 1.00 88.88 94 ILE A C 1
ATOM 709 O O . ILE A 1 94 ? 1.700 -3.389 -13.186 1.00 88.88 94 ILE A O 1
ATOM 713 N N . GLU A 1 95 ? 1.295 -4.448 -15.118 1.00 87.25 95 GLU A N 1
ATOM 714 C CA . GLU A 1 95 ? 2.362 -3.781 -15.860 1.00 87.25 95 GLU A CA 1
ATOM 715 C C . GLU A 1 95 ? 1.884 -2.475 -16.498 1.00 87.25 95 GLU A C 1
ATOM 717 O O . GLU A 1 95 ? 0.813 -2.397 -17.096 1.00 87.25 95 GLU A O 1
ATOM 722 N N . SER A 1 96 ? 2.692 -1.425 -16.357 1.00 85.94 96 SER A N 1
ATOM 723 C CA . SER A 1 96 ? 2.555 -0.186 -17.121 1.00 85.94 96 SER A CA 1
ATOM 724 C C . SER A 1 96 ? 3.124 -0.364 -18.534 1.00 85.94 96 SER A C 1
ATOM 726 O O . SER A 1 96 ? 4.094 -1.104 -18.690 1.00 85.94 96 SER A O 1
ATOM 728 N N . PRO A 1 97 ? 2.687 0.430 -19.534 1.00 81.56 97 PRO A N 1
ATOM 729 C CA . PRO A 1 97 ? 3.333 0.501 -20.853 1.00 81.56 97 PRO A CA 1
ATOM 730 C C . PRO A 1 97 ? 4.833 0.851 -20.835 1.00 81.56 97 PRO A C 1
ATOM 732 O O . PRO A 1 97 ? 5.490 0.794 -21.868 1.00 81.56 97 PRO A O 1
ATOM 735 N N . ARG A 1 98 ? 5.371 1.282 -19.685 1.00 83.56 98 ARG A N 1
ATOM 736 C CA . ARG A 1 98 ? 6.793 1.600 -19.468 1.00 83.56 98 ARG A CA 1
ATOM 737 C C . ARG A 1 98 ? 7.539 0.541 -18.642 1.00 83.56 98 ARG A C 1
ATOM 739 O O . ARG A 1 98 ? 8.516 0.886 -17.982 1.00 83.56 98 ARG A O 1
ATOM 746 N N . ASP A 1 99 ? 7.043 -0.696 -18.603 1.00 83.44 99 ASP A N 1
ATOM 747 C CA . ASP A 1 99 ? 7.605 -1.827 -17.838 1.00 83.44 99 ASP A CA 1
ATOM 748 C C . ASP A 1 99 ? 7.737 -1.575 -16.323 1.00 83.44 99 ASP A C 1
ATOM 750 O O . ASP A 1 99 ? 8.517 -2.229 -15.624 1.00 83.44 99 ASP A O 1
ATOM 754 N N . LYS A 1 100 ? 6.983 -0.603 -15.796 1.00 86.00 100 LYS A N 1
ATOM 755 C CA . LYS A 1 100 ? 6.932 -0.288 -14.364 1.00 86.00 100 LYS A CA 1
ATOM 756 C C . LYS A 1 100 ? 5.746 -1.007 -13.710 1.00 86.00 100 LYS A C 1
ATOM 758 O O . LYS A 1 100 ? 4.654 -0.969 -14.283 1.00 86.00 100 LYS A O 1
ATOM 763 N N . PRO A 1 101 ? 5.912 -1.614 -12.523 1.00 88.44 101 PRO A N 1
ATOM 764 C CA . PRO A 1 101 ? 4.797 -2.195 -11.789 1.00 88.44 101 PRO A CA 1
ATOM 765 C C . PRO A 1 101 ? 3.854 -1.093 -11.290 1.00 88.44 101 PRO A C 1
ATOM 767 O O . PRO A 1 101 ? 4.290 -0.107 -10.689 1.00 88.44 101 PRO A O 1
ATOM 770 N N . LEU A 1 102 ? 2.561 -1.280 -11.538 1.00 90.31 102 LEU A N 1
ATOM 771 C CA . LEU A 1 102 ? 1.475 -0.443 -11.041 1.00 90.31 102 LEU A CA 1
ATOM 772 C C . LEU A 1 102 ? 0.629 -1.250 -10.067 1.00 90.31 102 LEU A C 1
ATOM 774 O O . LEU A 1 102 ? 0.171 -2.344 -10.390 1.00 90.31 102 LEU A O 1
ATOM 778 N N . THR A 1 103 ? 0.387 -0.703 -8.888 1.00 90.81 103 THR A N 1
ATOM 779 C CA . THR A 1 103 ? -0.563 -1.252 -7.924 1.00 90.81 103 THR A CA 1
ATOM 780 C C . THR A 1 103 ? -1.955 -0.722 -8.217 1.00 90.81 103 THR A C 1
ATOM 782 O O . THR A 1 103 ? -2.158 0.481 -8.387 1.00 90.81 103 THR A O 1
ATOM 785 N N . VAL A 1 104 ? -2.921 -1.634 -8.282 1.00 90.88 104 VAL A N 1
ATOM 786 C CA . VAL A 1 104 ? -4.326 -1.325 -8.541 1.00 90.88 104 VAL A CA 1
ATOM 787 C C . VAL A 1 104 ? -5.090 -1.410 -7.231 1.00 90.88 104 VAL A C 1
ATOM 789 O O . VAL A 1 104 ? -5.067 -2.446 -6.568 1.00 90.88 104 VAL A O 1
ATOM 792 N N . ILE A 1 105 ? -5.778 -0.330 -6.874 1.00 91.56 105 ILE A N 1
ATOM 793 C CA . ILE A 1 105 ? -6.581 -0.248 -5.654 1.00 91.56 105 ILE A CA 1
ATOM 794 C C . ILE A 1 105 ? -7.938 0.386 -5.930 1.00 91.56 105 ILE A C 1
ATOM 796 O O . ILE A 1 105 ? -8.081 1.192 -6.850 1.00 91.56 105 ILE A O 1
ATOM 800 N N . ASN A 1 106 ? -8.933 0.072 -5.102 1.00 90.62 106 ASN A N 1
ATOM 801 C CA . ASN A 1 106 ? -10.206 0.774 -5.133 1.00 90.62 106 ASN A CA 1
ATOM 802 C C . ASN A 1 106 ? -10.211 1.881 -4.075 1.00 90.62 106 ASN A C 1
ATOM 804 O O . ASN A 1 106 ? -10.087 1.619 -2.879 1.00 90.62 106 ASN A O 1
ATOM 808 N N . TYR A 1 107 ? -10.363 3.127 -4.514 1.00 89.88 107 TYR A N 1
ATOM 809 C CA . TYR A 1 107 ? -10.460 4.280 -3.632 1.00 89.88 107 TYR A CA 1
ATOM 810 C C . TYR A 1 107 ? -11.694 5.099 -3.996 1.00 89.88 107 TYR A C 1
ATOM 812 O O . TYR A 1 107 ? -11.849 5.531 -5.136 1.00 89.88 107 TYR A O 1
ATOM 820 N N . LYS A 1 108 ? -12.581 5.316 -3.018 1.00 89.00 108 LYS A N 1
ATOM 821 C CA . LYS A 1 108 ? -13.851 6.047 -3.196 1.00 89.00 108 LYS A CA 1
ATOM 822 C C . LYS A 1 108 ? -14.766 5.482 -4.296 1.00 89.00 108 LYS A C 1
ATOM 824 O O . LYS A 1 108 ? -15.489 6.235 -4.938 1.00 89.00 108 LYS A O 1
ATOM 829 N N . GLY A 1 109 ? -14.737 4.166 -4.516 1.00 88.00 109 GLY A N 1
ATOM 830 C CA . GLY A 1 109 ? -15.532 3.508 -5.557 1.00 88.00 109 GLY A CA 1
ATOM 831 C C . GLY A 1 109 ? -14.914 3.576 -6.955 1.00 88.00 109 GLY A C 1
ATOM 832 O O . GLY A 1 109 ? -15.486 3.021 -7.889 1.00 88.00 109 GLY A O 1
ATOM 833 N N . GLU A 1 110 ? -13.743 4.196 -7.105 1.00 91.56 110 GLU A N 1
ATOM 834 C CA . GLU A 1 110 ? -13.005 4.253 -8.362 1.00 91.56 110 GLU A CA 1
ATOM 835 C C . GLU A 1 110 ? -11.748 3.385 -8.295 1.00 91.56 110 GLU A C 1
ATOM 837 O O . GLU A 1 110 ? -11.019 3.382 -7.300 1.00 91.56 110 GLU A O 1
ATOM 842 N N . GLU A 1 111 ? -11.461 2.671 -9.381 1.00 91.62 111 GLU A N 1
ATOM 843 C CA . GLU A 1 111 ? -10.183 1.983 -9.534 1.00 91.62 111 GLU A CA 1
ATOM 844 C C . GLU A 1 111 ? -9.087 3.017 -9.827 1.00 91.62 111 GLU A C 1
ATOM 846 O O . GLU A 1 111 ? -9.159 3.782 -10.793 1.00 91.62 111 GLU A O 1
ATOM 851 N N . LYS A 1 112 ? -8.073 3.064 -8.965 1.00 91.81 112 LYS A N 1
ATOM 852 C CA . LYS A 1 112 ? -6.906 3.934 -9.096 1.00 91.81 112 LYS A CA 1
ATOM 853 C C . LYS A 1 112 ? -5.654 3.082 -9.228 1.00 91.81 112 LYS A C 1
ATOM 855 O O . LYS A 1 112 ? -5.515 2.043 -8.584 1.00 91.81 112 LYS A O 1
ATOM 860 N N . GLN A 1 113 ? -4.743 3.549 -10.068 1.00 92.50 113 GLN A N 1
ATOM 861 C CA . GLN A 1 113 ? -3.465 2.902 -10.324 1.00 92.50 113 GLN A CA 1
ATOM 862 C C . GLN A 1 113 ? -2.367 3.813 -9.794 1.00 92.50 113 GLN A C 1
ATOM 864 O O . GLN A 1 113 ? -2.358 5.000 -10.116 1.00 92.50 113 GLN A O 1
ATOM 869 N N . PHE A 1 114 ? -1.468 3.260 -8.989 1.00 91.38 114 PHE A N 1
ATOM 870 C CA . PHE A 1 114 ? -0.340 3.994 -8.433 1.00 91.38 114 PHE A CA 1
ATOM 871 C C . PHE A 1 114 ? 0.968 3.311 -8.795 1.00 91.38 114 PHE A C 1
ATOM 873 O O . PHE A 1 114 ? 1.074 2.086 -8.845 1.00 91.38 114 PHE A O 1
ATOM 880 N N . THR A 1 115 ? 1.988 4.118 -9.038 1.00 90.00 115 THR A N 1
ATOM 881 C CA . THR A 1 115 ? 3.363 3.639 -9.123 1.00 90.00 115 THR A CA 1
ATOM 882 C C . THR A 1 115 ? 3.951 3.479 -7.725 1.00 90.00 115 THR A C 1
ATOM 884 O O . THR A 1 115 ? 3.601 4.198 -6.789 1.00 90.00 115 THR A O 1
ATOM 887 N N . ALA A 1 116 ? 4.916 2.573 -7.587 1.00 86.69 116 ALA A N 1
ATOM 888 C CA . ALA A 1 116 ? 5.684 2.417 -6.352 1.00 86.69 116 ALA A CA 1
ATOM 889 C C . ALA A 1 116 ? 6.341 3.732 -5.874 1.00 86.69 116 ALA A C 1
ATOM 891 O O . ALA A 1 116 ? 6.427 3.989 -4.676 1.00 86.69 116 ALA A O 1
ATOM 892 N N . GLU A 1 117 ? 6.766 4.577 -6.821 1.00 87.81 117 GLU A N 1
ATOM 893 C CA . GLU A 1 117 ? 7.359 5.896 -6.567 1.00 87.81 117 GLU A CA 1
ATOM 894 C C . GLU A 1 117 ? 6.341 6.861 -5.937 1.00 87.81 117 GLU A C 1
ATOM 896 O O . GLU A 1 117 ? 6.651 7.501 -4.935 1.00 87.81 117 GLU A O 1
ATOM 901 N N . GLU A 1 118 ? 5.115 6.932 -6.469 1.00 88.94 118 GLU A N 1
ATOM 902 C CA . GLU A 1 118 ? 4.047 7.788 -5.929 1.00 88.94 118 GLU A CA 1
ATOM 903 C C . GLU A 1 118 ? 3.641 7.381 -4.513 1.00 88.94 118 GLU A C 1
ATOM 905 O O . GLU A 1 118 ? 3.444 8.236 -3.652 1.00 88.94 118 GLU A O 1
ATOM 910 N N . LEU A 1 119 ? 3.552 6.075 -4.256 1.00 88.69 119 LEU A N 1
ATOM 911 C CA . LEU A 1 119 ? 3.199 5.553 -2.937 1.00 88.69 119 LEU A CA 1
ATOM 912 C C . LEU A 1 119 ? 4.242 5.910 -1.876 1.00 88.69 119 LEU A C 1
ATOM 914 O O . LEU A 1 119 ? 3.886 6.252 -0.752 1.00 88.69 119 LEU A O 1
ATOM 918 N N . ASN A 1 120 ? 5.521 5.879 -2.247 1.00 84.75 120 ASN A N 1
ATOM 919 C CA . ASN A 1 120 ? 6.623 6.211 -1.350 1.00 84.75 120 ASN A CA 1
ATOM 920 C C . ASN A 1 120 ? 6.661 7.705 -0.967 1.00 84.75 120 ASN A C 1
ATOM 922 O O . ASN A 1 120 ? 7.272 8.061 0.034 1.00 84.75 120 ASN A O 1
ATOM 926 N N . ILE A 1 121 ? 6.004 8.587 -1.731 1.00 86.38 121 ILE A N 1
ATOM 927 C CA . ILE A 1 121 ? 5.934 10.032 -1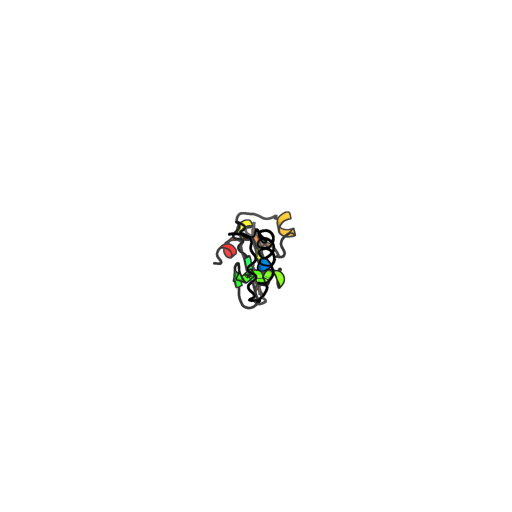.440 1.00 86.38 121 ILE A CA 1
ATOM 928 C C . ILE A 1 121 ? 4.907 10.349 -0.340 1.00 86.38 121 ILE A C 1
ATOM 930 O O . ILE A 1 121 ? 4.966 11.418 0.267 1.00 86.38 121 ILE A O 1
ATOM 934 N N . PHE A 1 122 ? 3.951 9.457 -0.069 1.00 82.06 122 PHE A N 1
ATOM 935 C CA . PHE A 1 122 ? 2.911 9.719 0.923 1.00 82.06 122 PHE A CA 1
ATOM 936 C C . PHE A 1 122 ? 3.495 9.737 2.347 1.00 82.06 122 PHE A C 1
ATOM 938 O O . PHE A 1 122 ? 3.873 8.692 2.876 1.00 82.06 122 PHE A O 1
ATOM 945 N N . ASN A 1 123 ? 3.561 10.940 2.932 1.00 64.00 123 ASN A N 1
ATOM 946 C CA . ASN A 1 123 ? 3.978 11.233 4.310 1.00 64.00 123 ASN A CA 1
ATOM 947 C C . ASN A 1 123 ? 2.780 11.259 5.261 1.00 64.00 123 ASN A C 1
ATOM 949 O O . ASN A 1 123 ? 1.745 11.841 4.857 1.00 64.00 123 ASN A O 1
#